Protein AF-A0A7X4CCP0-F1 (afdb_monomer)

Mean predicted aligned error: 3.74 Å

Foldseek 3Di:
DAEDEDLDLVCLVVVCVVDPDLVVVQVVCVNHAYEYLADRNQVSCVVSPDHHPFYFPHSDPVSRVVRVVVSVVVVDDD

pLDDT: mean 91.5, std 10.49, range [44.16, 98.56]

Nearest PDB structures (foldseek):
  3d8s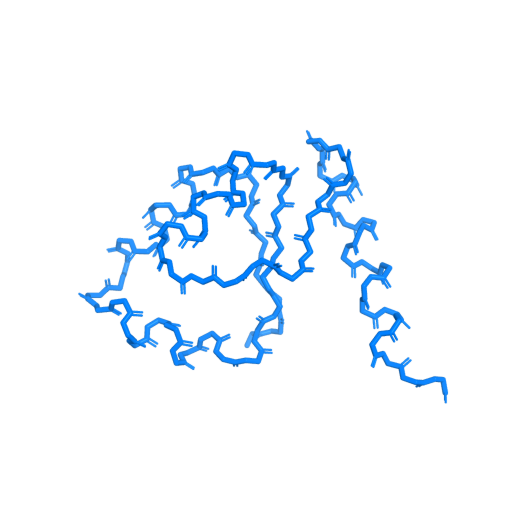-assembly1_A  TM=9.009E-01  e=2.230E-03  Thermus thermophilus HB27
  1jr2-assembly2_B  TM=7.612E-01  e=5.064E-03  Homo sapiens
  4es6-assembly1_A  TM=7.439E-01  e=8.747E-03  Pseudomonas aeruginosa PAO1
  3re1-assembly1_A  TM=7.433E-01  e=4.829E-02  Pseudomonas syringae pv. tomato str. DC3000
  3re1-assembly2_B  TM=7.145E-01  e=1.769E-01  Pseudomonas syringae pv. tomato str. DC3000

Sequence (78 aa):
IDVVTFASSSTVRNFFQLFDEAHDLKQRLNGTIIASIGPITADTIREMGLDVHVMAARNTIPALVQSLVDYVRHEVPS

Solvent-accessible surface area (backbone atoms only — not comparable to full-atom values): 4466 Å² total; per-residue (Å²): 119,67,68,49,77,37,86,39,42,64,57,48,55,57,56,55,68,77,47,99,45,70,67,59,53,54,62,73,43,59,88,34,44,31,32,18,22,32,68,72,28,39,50,48,40,42,75,73,71,43,76,71,76,34,63,18,91,40,84,39,70,70,37,28,53,48,42,47,54,53,50,55,59,70,73,48,80,131

Radius of gyration: 12.46 Å; Cα contacts (8 Å, |Δi|>4): 113; chains: 1; bounding box: 23×35×29 Å

Secondary structure (DSSP, 8-state):
--EEEESSHHHHHHHHTTSS-HHHHHHHTTTPEEEESSHHHHHHHHHTTPPPSEE-SSSSHHHHHHHHHHHHHHHS--

Structure (mmCIF, N/CA/C/O backbone):
data_AF-A0A7X4CCP0-F1
#
_entry.id   AF-A0A7X4CCP0-F1
#
loop_
_atom_site.group_PDB
_atom_site.id
_atom_site.type_symbol
_atom_site.label_atom_id
_atom_site.label_alt_id
_atom_site.label_comp_id
_atom_site.label_asym_id
_atom_site.label_entity_id
_atom_site.label_seq_id
_atom_site.pdbx_PDB_ins_code
_atom_site.Cartn_x
_atom_site.Cartn_y
_atom_site.Cartn_z
_atom_site.occupancy
_atom_site.B_iso_or_equiv
_atom_site.auth_seq_id
_atom_site.auth_comp_id
_atom_site.auth_asym_id
_atom_site.auth_atom_id
_atom_site.pdbx_PDB_model_num
ATOM 1 N N . ILE A 1 1 ? -14.078 -5.026 0.561 1.00 84.19 1 ILE A N 1
ATOM 2 C CA . ILE A 1 1 ? -13.032 -4.492 -0.340 1.00 84.19 1 ILE A CA 1
ATOM 3 C C . ILE A 1 1 ? -11.915 -5.508 -0.299 1.00 84.19 1 ILE A C 1
ATOM 5 O O . ILE A 1 1 ? -11.510 -5.846 0.800 1.00 84.19 1 ILE A O 1
ATOM 9 N N . ASP A 1 2 ? -11.474 -6.016 -1.444 1.00 92.12 2 ASP A N 1
ATOM 10 C CA . ASP A 1 2 ? -10.479 -7.097 -1.477 1.00 92.12 2 ASP A CA 1
ATOM 11 C C . ASP A 1 2 ? -9.045 -6.556 -1.476 1.00 92.12 2 ASP A C 1
ATOM 13 O O . ASP A 1 2 ? -8.147 -7.155 -0.891 1.00 92.12 2 ASP A O 1
ATOM 17 N N . VAL A 1 3 ? -8.829 -5.386 -2.092 1.00 95.06 3 VAL A N 1
ATOM 18 C CA . VAL A 1 3 ? -7.513 -4.747 -2.194 1.00 95.06 3 VAL A CA 1
ATOM 19 C C . VAL A 1 3 ? -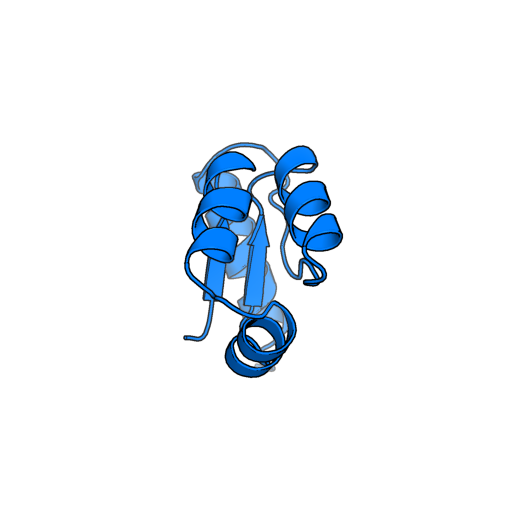7.615 -3.238 -1.985 1.00 95.06 3 VAL A C 1
ATOM 21 O O . VAL A 1 3 ? -8.494 -2.582 -2.544 1.00 95.06 3 VAL A O 1
ATOM 24 N N . VAL A 1 4 ? -6.663 -2.676 -1.241 1.00 95.88 4 VAL A N 1
ATOM 25 C CA . VAL A 1 4 ? -6.397 -1.236 -1.153 1.00 95.88 4 VAL A CA 1
ATOM 26 C C . VAL A 1 4 ? -4.951 -0.970 -1.547 1.00 95.88 4 VAL A C 1
ATOM 28 O O . VAL A 1 4 ? -4.025 -1.611 -1.053 1.00 95.88 4 VAL A O 1
ATOM 31 N N . THR A 1 5 ? -4.743 0.006 -2.427 1.00 97.00 5 THR A N 1
ATOM 32 C CA . THR A 1 5 ? -3.413 0.384 -2.911 1.00 97.00 5 THR A CA 1
ATOM 33 C C . THR A 1 5 ? -3.080 1.823 -2.542 1.00 97.00 5 THR A C 1
ATOM 35 O O . THR A 1 5 ? -3.873 2.726 -2.816 1.00 97.00 5 THR A O 1
ATOM 38 N N . PHE A 1 6 ? -1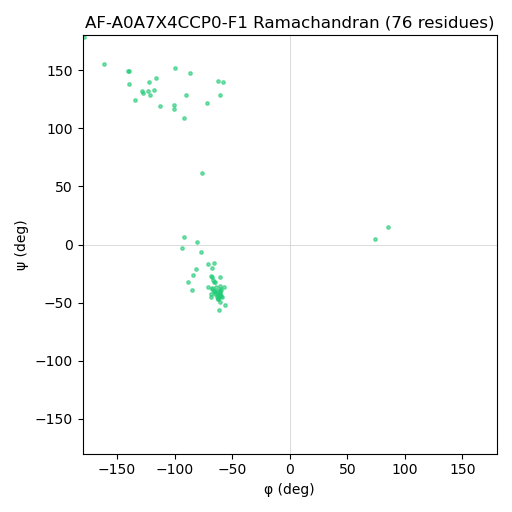.880 2.062 -2.017 1.00 97.62 6 PHE A N 1
ATOM 39 C CA . PHE A 1 6 ? -1.383 3.402 -1.717 1.00 97.62 6 PHE A CA 1
ATOM 40 C C . PHE A 1 6 ? -0.210 3.774 -2.626 1.00 97.62 6 PHE A C 1
ATOM 42 O O . PHE A 1 6 ? 0.846 3.140 -2.614 1.00 97.62 6 PHE A O 1
ATOM 49 N N . ALA A 1 7 ? -0.401 4.846 -3.398 1.00 95.75 7 ALA A N 1
ATOM 50 C CA . ALA A 1 7 ? 0.605 5.403 -4.303 1.00 95.75 7 ALA A CA 1
ATOM 51 C C . ALA A 1 7 ? 1.443 6.532 -3.678 1.00 95.75 7 ALA A C 1
ATOM 53 O O . ALA A 1 7 ? 2.335 7.076 -4.324 1.00 95.75 7 ALA A O 1
ATOM 54 N N . SER A 1 8 ? 1.148 6.925 -2.438 1.00 97.12 8 SER A N 1
ATOM 55 C CA . SER A 1 8 ? 1.945 7.906 -1.706 1.00 97.12 8 SER A CA 1
ATOM 56 C C . SER A 1 8 ? 1.681 7.829 -0.204 1.00 97.12 8 SER A C 1
ATOM 58 O O . SER A 1 8 ? 0.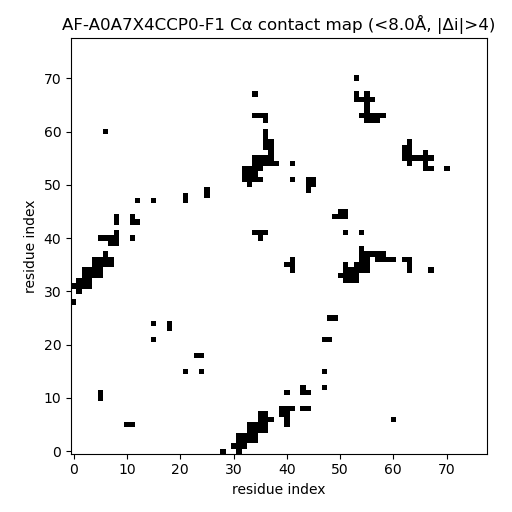596 7.436 0.230 1.00 97.12 8 SER A O 1
ATOM 60 N N . SER A 1 9 ? 2.650 8.276 0.595 1.00 97.19 9 SER A N 1
ATOM 61 C CA . SER A 1 9 ? 2.508 8.369 2.052 1.00 97.19 9 SER A CA 1
ATOM 62 C C . SER A 1 9 ? 1.456 9.390 2.485 1.00 97.19 9 SER A C 1
ATOM 64 O O . SER A 1 9 ? 0.796 9.185 3.500 1.00 97.19 9 SER A O 1
ATOM 66 N N . SER A 1 10 ? 1.256 10.479 1.733 1.00 96.38 10 SER A N 1
ATOM 67 C CA . SER A 1 10 ? 0.213 11.460 2.059 1.00 96.38 10 SER A CA 1
ATOM 68 C C . SER A 1 10 ? -1.182 10.871 1.875 1.00 96.38 10 SER A C 1
ATOM 70 O O . SER A 1 10 ? -2.045 11.103 2.716 1.00 96.38 10 SER A O 1
ATOM 72 N N . THR A 1 11 ? -1.397 10.037 0.851 1.00 95.94 11 THR A N 1
ATOM 73 C CA . THR A 1 11 ? -2.661 9.305 0.688 1.00 95.94 11 THR A CA 1
ATOM 74 C C . THR A 1 11 ? -2.930 8.378 1.871 1.00 95.94 11 THR A C 1
ATOM 76 O O . THR A 1 11 ? -4.069 8.314 2.319 1.00 95.94 11 THR A O 1
ATOM 79 N N . VAL A 1 12 ? -1.904 7.715 2.420 1.00 96.19 12 VAL A N 1
ATOM 80 C CA . VAL A 1 12 ? -2.049 6.891 3.634 1.00 96.19 12 VAL A CA 1
ATOM 81 C C . VAL A 1 12 ? -2.507 7.759 4.802 1.00 96.19 12 VAL A C 1
ATOM 83 O O . VAL A 1 12 ? -3.559 7.505 5.375 1.00 96.19 12 VAL A O 1
ATOM 86 N N . ARG A 1 13 ? -1.765 8.824 5.131 1.00 94.69 13 ARG A N 1
ATOM 87 C CA . ARG A 1 13 ? -2.096 9.678 6.284 1.00 94.69 13 ARG A CA 1
ATOM 88 C C . ARG A 1 13 ? -3.492 10.288 6.157 1.00 94.69 13 ARG A C 1
ATOM 90 O O . ARG A 1 13 ? -4.267 10.211 7.104 1.00 94.69 13 ARG A O 1
ATOM 97 N N . ASN A 1 14 ? -3.832 10.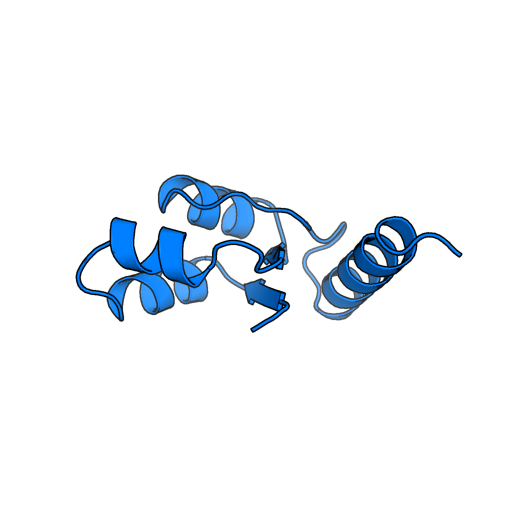810 4.980 1.00 94.38 14 ASN A N 1
ATOM 98 C CA . ASN A 1 14 ? -5.146 11.395 4.724 1.00 94.38 14 ASN A CA 1
ATOM 99 C C . ASN A 1 14 ? -6.262 10.351 4.826 1.00 94.38 14 ASN A C 1
ATOM 101 O O . ASN A 1 14 ? -7.314 10.649 5.372 1.00 94.38 14 ASN A O 1
ATOM 105 N N . PHE A 1 15 ? -6.040 9.131 4.327 1.00 93.12 15 PHE A N 1
ATOM 106 C CA . PHE A 1 15 ? -7.025 8.056 4.424 1.00 93.12 15 PHE A CA 1
ATOM 107 C C . PHE A 1 15 ? -7.313 7.684 5.879 1.00 93.12 15 PHE A C 1
ATOM 109 O O . PHE A 1 15 ? -8.472 7.587 6.259 1.00 93.12 15 PHE A O 1
ATOM 116 N N . PHE A 1 16 ? -6.281 7.541 6.710 1.00 90.62 16 PHE A N 1
ATOM 117 C CA . PHE A 1 16 ? -6.461 7.231 8.129 1.00 90.62 16 PHE A CA 1
ATOM 118 C C . PHE A 1 16 ? -7.139 8.358 8.916 1.00 90.62 16 PHE A C 1
ATOM 120 O O . PHE A 1 16 ? -7.863 8.069 9.858 1.00 90.62 16 PHE A O 1
ATOM 127 N N . GLN A 1 17 ? -6.954 9.622 8.523 1.00 90.38 17 GLN A N 1
ATOM 128 C CA . GLN A 1 17 ? -7.654 10.759 9.135 1.00 90.38 17 GLN A CA 1
ATOM 129 C C . GLN A 1 17 ? -9.171 10.750 8.895 1.00 90.38 17 GLN A C 1
ATOM 131 O O . GLN A 1 17 ? -9.887 11.471 9.582 1.00 90.38 17 GLN A O 1
ATOM 136 N N . LEU A 1 18 ? -9.672 9.961 7.936 1.00 89.19 18 LEU A N 1
ATOM 137 C CA . LEU A 1 18 ? -11.112 9.811 7.695 1.00 89.19 18 LEU A CA 1
ATOM 138 C C . LEU A 1 18 ? -11.800 8.893 8.715 1.00 89.19 18 LEU A C 1
ATOM 140 O O . LEU A 1 18 ? -13.020 8.752 8.667 1.00 89.19 18 LEU A O 1
ATOM 144 N N . PHE A 1 19 ? -11.036 8.245 9.595 1.00 85.81 19 PHE A N 1
ATOM 145 C CA . PHE A 1 19 ? -11.549 7.310 10.586 1.00 85.81 19 PHE A CA 1
ATOM 146 C C . PHE A 1 19 ? -11.177 7.795 11.985 1.00 85.81 19 PHE A C 1
ATOM 148 O O . PHE A 1 19 ? -10.011 8.065 12.266 1.00 85.81 19 PHE A O 1
ATOM 155 N N . ASP A 1 20 ? -12.175 7.877 12.864 1.00 76.06 20 ASP A N 1
ATOM 156 C CA . ASP A 1 20 ? -12.012 8.420 14.218 1.00 76.06 20 ASP A CA 1
ATOM 157 C C . ASP A 1 20 ? -11.142 7.524 15.115 1.00 76.06 20 ASP A C 1
ATOM 159 O O . ASP A 1 20 ? -10.460 8.007 16.019 1.00 76.06 20 ASP A O 1
ATOM 163 N N . GLU A 1 21 ? -11.116 6.215 14.845 1.00 78.88 21 GLU A N 1
ATOM 164 C CA . GLU A 1 21 ? -10.364 5.241 15.631 1.00 78.88 21 GLU A CA 1
ATOM 165 C C . GLU A 1 21 ? -9.578 4.270 14.743 1.00 78.88 21 GLU A C 1
ATOM 167 O O . GLU A 1 21 ? -10.130 3.535 13.921 1.00 78.88 21 GLU A O 1
ATOM 172 N N . ALA A 1 22 ? -8.263 4.188 14.972 1.00 73.94 22 ALA A N 1
ATOM 173 C CA . ALA A 1 22 ? -7.385 3.275 14.239 1.00 73.94 22 ALA A CA 1
ATOM 174 C C . ALA A 1 22 ? -7.773 1.794 14.422 1.00 73.94 22 ALA A C 1
ATOM 176 O O . ALA A 1 22 ? -7.513 0.977 13.541 1.00 73.94 22 ALA A O 1
ATOM 177 N N . HIS A 1 23 ? -8.393 1.432 15.552 1.00 76.25 23 HIS A N 1
ATOM 178 C CA . HIS A 1 23 ? -8.824 0.058 15.811 1.00 76.25 23 HIS A CA 1
ATOM 179 C C . HIS A 1 23 ? -9.978 -0.374 14.896 1.00 76.25 23 HIS A C 1
ATOM 181 O O . HIS A 1 23 ? -9.914 -1.467 14.332 1.00 76.25 23 HIS A O 1
ATOM 187 N N . ASP A 1 24 ? -10.972 0.496 14.684 1.00 82.62 24 ASP A N 1
ATOM 188 C CA . ASP A 1 24 ? -12.092 0.236 13.767 1.00 82.62 24 ASP A CA 1
ATOM 189 C C . ASP A 1 24 ? -11.575 0.035 12.337 1.00 82.62 24 ASP A C 1
ATOM 191 O O . ASP A 1 24 ? -11.915 -0.940 11.669 1.00 82.62 24 ASP A O 1
ATOM 195 N N . LEU A 1 25 ? -10.644 0.883 11.889 1.00 85.75 25 LEU A N 1
ATOM 196 C CA . LEU A 1 25 ? -10.073 0.752 10.551 1.00 85.75 25 LEU A CA 1
ATOM 197 C C . LEU A 1 25 ? -9.331 -0.578 10.348 1.00 85.75 25 LEU A C 1
ATOM 199 O O . LEU A 1 25 ? -9.515 -1.225 9.317 1.00 85.75 25 LEU A O 1
ATOM 203 N N . LYS A 1 26 ? -8.528 -1.021 11.325 1.00 85.44 26 LYS A N 1
ATOM 204 C CA . LYS A 1 26 ? -7.860 -2.332 11.249 1.00 85.44 26 LYS A CA 1
ATOM 205 C C . LYS A 1 26 ? -8.862 -3.479 11.161 1.00 85.44 26 LYS A C 1
ATOM 207 O O . LYS A 1 26 ? -8.655 -4.393 10.370 1.00 85.44 26 LYS A O 1
ATOM 212 N N . GLN A 1 27 ? -9.944 -3.435 11.941 1.00 86.94 27 GLN A N 1
ATOM 213 C CA . GLN A 1 27 ? -10.989 -4.459 11.875 1.00 86.94 27 GLN A CA 1
ATOM 214 C C . GLN A 1 27 ? -11.710 -4.451 10.523 1.00 86.94 27 GLN A C 1
ATOM 216 O O . GLN A 1 27 ? -11.925 -5.511 9.940 1.00 86.94 27 GLN A O 1
ATOM 221 N N . ARG A 1 28 ? -12.034 -3.269 9.988 1.00 87.88 28 ARG A N 1
ATOM 222 C CA . ARG A 1 28 ? -12.695 -3.117 8.680 1.00 87.88 28 ARG A CA 1
ATOM 223 C C . ARG A 1 28 ? -11.840 -3.583 7.510 1.00 87.88 28 ARG A C 1
ATOM 225 O O . ARG A 1 28 ? -12.387 -4.044 6.513 1.00 87.88 28 ARG A O 1
ATOM 232 N N . LEU A 1 29 ? -10.524 -3.431 7.622 1.00 91.19 29 LEU A N 1
ATOM 233 C CA . LEU A 1 29 ? -9.560 -3.875 6.616 1.00 91.19 29 LEU A CA 1
ATOM 234 C C . LEU A 1 29 ? -9.047 -5.296 6.872 1.00 91.19 29 LEU A C 1
ATOM 236 O O . LEU A 1 29 ? -8.157 -5.760 6.162 1.00 91.19 29 LEU A O 1
ATOM 240 N N . ASN A 1 30 ? -9.603 -6.012 7.851 1.00 89.62 30 ASN A N 1
ATOM 241 C CA . ASN A 1 30 ? -9.270 -7.412 8.051 1.00 89.62 30 ASN A CA 1
ATOM 242 C C . ASN A 1 30 ? -9.635 -8.225 6.796 1.00 89.62 30 ASN A C 1
ATOM 244 O O . ASN A 1 30 ? -10.741 -8.108 6.267 1.00 89.62 30 ASN A O 1
ATOM 248 N N . GLY A 1 31 ? -8.686 -9.015 6.295 1.00 90.62 31 GLY A N 1
ATOM 249 C CA . GLY A 1 31 ? -8.816 -9.746 5.030 1.00 90.62 31 GLY A CA 1
ATOM 250 C C . GLY A 1 31 ? -8.703 -8.881 3.768 1.00 90.62 31 GLY A C 1
ATOM 251 O O . GLY A 1 31 ? -8.883 -9.396 2.671 1.00 90.62 31 GLY A O 1
ATOM 252 N N . THR A 1 32 ? -8.402 -7.583 3.893 1.00 95.06 32 THR A N 1
ATOM 253 C CA . THR A 1 32 ? -8.087 -6.715 2.750 1.00 95.06 32 THR A CA 1
ATOM 254 C C . THR A 1 32 ? -6.589 -6.740 2.467 1.00 95.06 32 THR A C 1
ATOM 256 O O . THR A 1 32 ? -5.774 -6.456 3.345 1.00 95.06 32 THR A O 1
ATOM 259 N N . ILE A 1 33 ? -6.214 -6.994 1.215 1.00 96.69 33 ILE A N 1
ATOM 260 C CA . ILE A 1 33 ? -4.824 -6.901 0.768 1.00 96.69 33 ILE A CA 1
ATOM 261 C C . ILE A 1 33 ? -4.428 -5.425 0.713 1.00 96.69 33 ILE A C 1
ATOM 263 O O . ILE A 1 33 ? -5.016 -4.623 -0.013 1.00 96.69 33 ILE A O 1
ATOM 267 N N . ILE A 1 34 ? -3.387 -5.067 1.453 1.00 97.56 34 ILE A N 1
ATOM 268 C CA . ILE A 1 34 ? -2.804 -3.723 1.455 1.00 97.56 34 ILE A CA 1
ATOM 269 C C . ILE A 1 34 ? -1.540 -3.713 0.593 1.00 97.56 3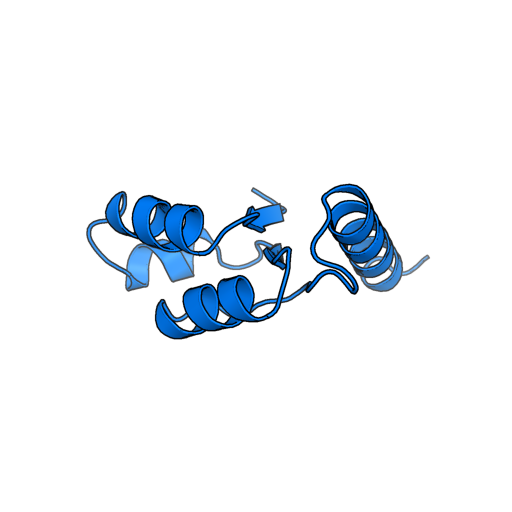4 ILE A C 1
ATOM 271 O O . ILE A 1 34 ? -0.576 -4.422 0.898 1.00 97.56 34 ILE A O 1
ATOM 275 N N . ALA A 1 35 ? -1.528 -2.882 -0.451 1.00 98.12 35 ALA A N 1
ATOM 276 C CA . ALA A 1 35 ? -0.398 -2.728 -1.362 1.00 98.12 35 ALA A CA 1
ATOM 277 C C . ALA 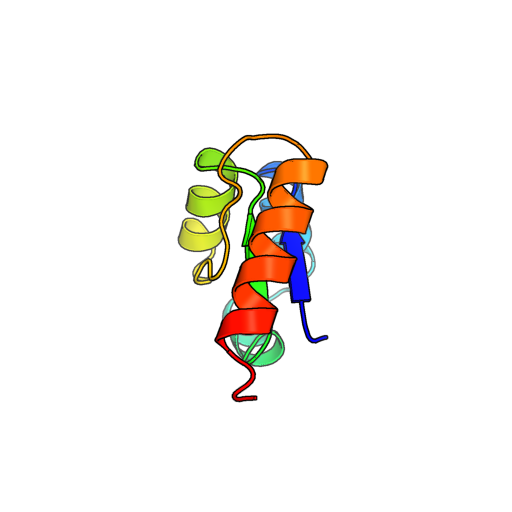A 1 35 ? 0.207 -1.315 -1.329 1.00 98.12 35 ALA A C 1
ATOM 279 O O . ALA A 1 35 ? -0.506 -0.313 -1.254 1.00 98.12 35 ALA A O 1
ATOM 280 N N . SER A 1 36 ? 1.531 -1.228 -1.450 1.00 98.56 36 SER A N 1
ATOM 281 C CA . SER A 1 36 ? 2.296 0.022 -1.459 1.00 98.56 36 SER A CA 1
ATOM 282 C C . SER A 1 36 ? 3.125 0.176 -2.733 1.00 98.56 36 SER A C 1
ATOM 284 O O . SER A 1 36 ? 3.776 -0.769 -3.180 1.00 98.56 36 SER A O 1
ATOM 286 N N . ILE A 1 37 ? 3.184 1.389 -3.284 1.00 98.38 37 ILE A N 1
ATOM 287 C CA . ILE A 1 37 ? 4.032 1.708 -4.444 1.00 98.38 37 ILE A CA 1
ATOM 288 C C . ILE A 1 37 ? 5.537 1.722 -4.121 1.00 98.38 37 ILE A C 1
ATOM 290 O O . ILE A 1 37 ? 6.365 1.691 -5.027 1.00 98.38 37 ILE A O 1
ATOM 294 N N . GLY A 1 38 ? 5.922 1.792 -2.844 1.00 98.19 38 GLY A N 1
ATOM 295 C CA . GLY A 1 38 ? 7.333 1.867 -2.473 1.00 98.19 38 GLY A CA 1
ATOM 296 C C . GLY A 1 38 ? 7.604 1.917 -0.969 1.00 98.19 38 GLY A C 1
ATOM 297 O O . GLY A 1 38 ? 6.667 1.945 -0.165 1.00 98.19 38 GLY A O 1
ATOM 298 N N . PRO A 1 39 ? 8.891 1.952 -0.574 1.00 97.88 39 PRO A N 1
ATOM 299 C CA . PRO A 1 39 ? 9.309 1.771 0.817 1.00 97.88 39 PRO A CA 1
ATOM 300 C C . PRO A 1 39 ? 8.786 2.870 1.746 1.00 97.88 39 PRO A C 1
ATOM 302 O O . PRO A 1 39 ? 8.188 2.562 2.766 1.00 97.88 39 PRO A O 1
ATOM 305 N N . ILE A 1 40 ? 8.875 4.141 1.344 1.00 98.12 40 ILE A N 1
ATOM 306 C CA . ILE A 1 40 ? 8.412 5.273 2.169 1.00 98.12 40 ILE A CA 1
ATOM 307 C C . ILE A 1 40 ? 6.906 5.160 2.471 1.00 98.12 40 ILE A C 1
ATOM 309 O O . ILE A 1 40 ? 6.453 5.411 3.588 1.00 98.12 40 ILE A O 1
ATOM 313 N N . THR A 1 41 ? 6.113 4.756 1.476 1.00 98.31 41 THR A N 1
ATOM 314 C CA . THR A 1 41 ? 4.670 4.542 1.647 1.00 98.31 41 THR A CA 1
ATOM 315 C C . THR A 1 41 ? 4.381 3.302 2.484 1.00 98.31 41 THR A C 1
ATOM 317 O O . THR A 1 41 ? 3.488 3.350 3.324 1.00 98.31 41 THR A O 1
ATOM 320 N N . ALA A 1 42 ? 5.172 2.236 2.336 1.00 98.31 42 ALA A N 1
ATOM 321 C CA . ALA A 1 42 ? 5.036 1.030 3.145 1.00 98.31 42 ALA A CA 1
ATOM 322 C C . ALA A 1 42 ? 5.315 1.308 4.629 1.00 98.31 42 ALA A C 1
ATOM 324 O O . ALA A 1 42 ? 4.561 0.864 5.489 1.00 98.31 42 ALA A O 1
ATOM 325 N N . ASP A 1 43 ? 6.343 2.100 4.927 1.00 98.31 43 ASP A N 1
ATOM 326 C CA . ASP A 1 43 ? 6.679 2.482 6.298 1.00 98.31 43 ASP A CA 1
ATOM 327 C C . ASP A 1 43 ? 5.580 3.343 6.918 1.00 98.31 43 ASP A C 1
ATOM 329 O O . ASP A 1 43 ? 5.164 3.089 8.043 1.00 98.31 43 ASP A O 1
ATOM 333 N N . THR A 1 44 ? 5.003 4.271 6.148 1.00 98.06 44 THR A N 1
ATOM 334 C CA . THR A 1 44 ? 3.849 5.053 6.618 1.00 98.06 44 THR A CA 1
ATOM 335 C C . THR A 1 44 ? 2.642 4.161 6.931 1.00 98.06 44 THR A C 1
ATOM 337 O O . THR A 1 44 ? 1.966 4.387 7.925 1.00 98.06 44 THR A O 1
ATOM 340 N N . ILE A 1 45 ? 2.361 3.131 6.126 1.00 96.75 45 ILE A N 1
ATOM 341 C CA . ILE A 1 45 ? 1.269 2.177 6.405 1.00 96.75 45 ILE A CA 1
ATOM 342 C C . ILE A 1 45 ? 1.516 1.442 7.733 1.00 96.75 45 ILE A C 1
ATOM 344 O O . ILE A 1 45 ? 0.603 1.340 8.555 1.00 96.75 45 ILE A O 1
ATOM 348 N N . ARG A 1 46 ? 2.759 0.998 7.968 1.00 95.94 46 ARG A N 1
ATOM 349 C CA . ARG A 1 46 ? 3.167 0.319 9.208 1.00 95.94 46 ARG A CA 1
ATOM 350 C C . ARG A 1 46 ? 3.105 1.229 10.429 1.00 95.94 46 ARG A C 1
ATOM 352 O O . ARG A 1 46 ? 2.633 0.795 11.474 1.00 95.94 46 ARG A O 1
ATOM 359 N N . GLU A 1 47 ? 3.511 2.492 10.301 1.00 95.06 47 GLU A N 1
ATOM 360 C CA . GLU A 1 47 ? 3.364 3.510 11.355 1.00 95.06 47 GLU A CA 1
ATOM 361 C C . GLU A 1 47 ? 1.900 3.683 11.777 1.00 95.06 47 GLU A C 1
ATOM 363 O O . GLU A 1 47 ? 1.608 3.854 12.959 1.00 95.06 47 GLU A O 1
ATOM 368 N N . MET A 1 48 ? 0.971 3.588 10.822 1.00 91.69 48 MET A N 1
ATOM 369 C CA . MET A 1 48 ? -0.466 3.640 11.095 1.00 91.69 48 MET A CA 1
ATOM 370 C C . MET A 1 48 ? -1.038 2.294 11.588 1.00 91.69 48 MET A C 1
ATOM 372 O O . MET A 1 48 ? -2.232 2.164 11.868 1.00 91.69 48 MET A O 1
ATOM 376 N N . GLY A 1 49 ? -0.179 1.285 11.745 1.00 91.19 49 GLY A N 1
ATOM 377 C CA . GLY A 1 49 ? -0.480 0.011 12.377 1.00 91.19 49 GLY A CA 1
ATOM 378 C C . GLY A 1 49 ? -1.100 -1.045 11.462 1.00 91.19 49 GLY A C 1
ATOM 379 O O . GLY A 1 49 ? -1.658 -2.009 11.990 1.00 91.19 49 GLY A O 1
ATOM 380 N N . LEU A 1 50 ? -1.041 -0.876 10.141 1.00 93.19 50 LEU A N 1
ATOM 381 C CA . LEU A 1 50 ? -1.417 -1.914 9.179 1.00 93.19 50 LEU A CA 1
ATOM 382 C C . LEU A 1 50 ? -0.178 -2.625 8.633 1.00 93.19 50 LEU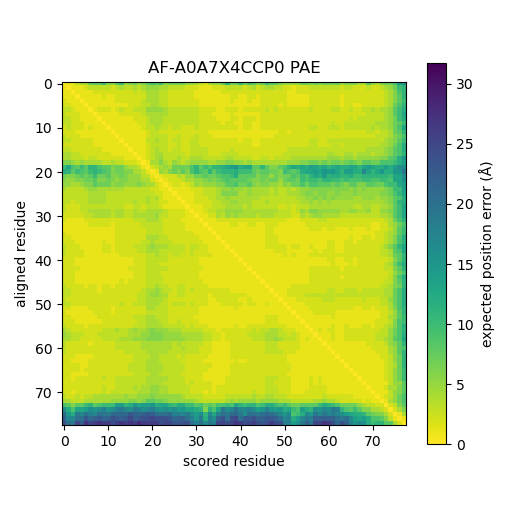 A C 1
ATOM 384 O O . LEU A 1 50 ? 0.886 -2.024 8.490 1.00 93.19 50 LEU A O 1
ATOM 388 N N . ASP A 1 51 ? -0.352 -3.884 8.248 1.00 94.00 51 ASP A N 1
ATOM 389 C CA . ASP A 1 51 ? 0.670 -4.636 7.532 1.00 94.00 51 ASP A CA 1
ATOM 390 C C . ASP A 1 51 ? 0.581 -4.399 6.021 1.00 94.00 51 ASP A C 1
ATOM 392 O O . ASP A 1 51 ? -0.491 -4.186 5.448 1.00 94.00 51 ASP A O 1
ATOM 396 N N . VAL A 1 52 ? 1.739 -4.432 5.363 1.00 96.94 52 VAL A N 1
ATOM 397 C CA . VAL A 1 52 ? 1.853 -4.315 3.906 1.00 96.94 52 VAL A CA 1
ATOM 398 C C . VAL A 1 52 ? 2.048 -5.707 3.335 1.00 96.94 52 VAL A C 1
ATOM 400 O O . VAL A 1 52 ? 3.069 -6.341 3.592 1.00 96.94 52 VAL A O 1
ATOM 403 N N . HIS A 1 53 ? 1.087 -6.147 2.533 1.00 97.69 53 HIS A N 1
ATOM 404 C CA . HIS A 1 53 ? 1.086 -7.466 1.907 1.00 97.69 53 HIS A CA 1
ATOM 405 C C . HIS A 1 53 ? 1.894 -7.445 0.607 1.00 97.69 53 HIS A C 1
ATOM 407 O O . HIS A 1 53 ? 2.658 -8.360 0.314 1.00 97.69 53 HIS A O 1
ATOM 413 N N . VAL A 1 54 ? 1.769 -6.353 -0.157 1.00 98.06 54 VAL A N 1
ATOM 414 C CA . VAL A 1 54 ? 2.431 -6.182 -1.455 1.00 98.06 54 VAL A CA 1
ATOM 415 C C . VAL A 1 54 ? 3.188 -4.860 -1.485 1.00 98.06 54 VAL A C 1
ATOM 417 O O . VAL A 1 54 ? 2.642 -3.809 -1.160 1.00 98.06 54 VAL A O 1
ATOM 420 N N . MET A 1 55 ? 4.441 -4.880 -1.933 1.00 98.31 55 MET A N 1
ATOM 421 C CA . MET A 1 55 ? 5.199 -3.666 -2.233 1.00 98.31 55 MET A CA 1
ATOM 422 C C . MET A 1 55 ? 5.762 -3.751 -3.647 1.00 98.31 55 MET A C 1
ATOM 424 O O . MET A 1 55 ? 6.377 -4.752 -4.012 1.00 98.31 55 MET A O 1
ATOM 428 N N . ALA A 1 56 ? 5.561 -2.700 -4.439 1.00 97.81 56 ALA A N 1
ATOM 429 C CA . ALA A 1 56 ? 6.079 -2.644 -5.797 1.00 97.81 56 ALA A CA 1
ATOM 430 C C . ALA A 1 56 ? 7.616 -2.697 -5.814 1.00 97.81 56 ALA A C 1
ATOM 432 O O . ALA A 1 56 ? 8.287 -2.027 -5.026 1.00 97.81 56 ALA A O 1
ATOM 433 N N . ALA A 1 57 ? 8.185 -3.426 -6.777 1.00 94.31 57 ALA A N 1
ATOM 434 C CA . ALA A 1 57 ? 9.638 -3.489 -6.968 1.00 94.31 57 ALA A CA 1
ATOM 435 C C . ALA A 1 57 ? 10.247 -2.153 -7.446 1.00 94.31 57 ALA A C 1
ATOM 437 O O . ALA A 1 57 ? 11.451 -1.924 -7.330 1.00 94.31 57 ALA A O 1
ATOM 438 N N . ARG A 1 58 ? 9.423 -1.271 -8.024 1.00 96.44 58 ARG A N 1
ATOM 439 C CA . ARG A 1 58 ? 9.788 0.083 -8.458 1.00 96.44 58 ARG A CA 1
ATOM 440 C C . ARG A 1 58 ? 8.651 1.034 -8.115 1.00 96.44 58 ARG A C 1
ATOM 442 O O . ARG A 1 58 ? 7.493 0.636 -8.176 1.00 96.44 58 ARG A O 1
ATOM 449 N N . ASN A 1 59 ? 8.983 2.295 -7.841 1.00 96.00 59 ASN A N 1
ATOM 450 C CA . ASN A 1 59 ? 8.007 3.334 -7.509 1.00 96.00 59 ASN A CA 1
ATOM 451 C C . ASN A 1 59 ? 7.246 3.837 -8.751 1.00 96.00 59 ASN A C 1
ATOM 453 O O . ASN A 1 59 ? 7.379 4.987 -9.164 1.00 96.00 59 ASN A O 1
ATOM 457 N N . THR A 1 60 ? 6.517 2.935 -9.407 1.00 96.69 60 THR A N 1
ATOM 458 C CA . THR A 1 60 ? 5.694 3.208 -10.585 1.00 96.69 60 THR A CA 1
ATOM 459 C C . THR A 1 60 ? 4.386 2.427 -10.499 1.00 96.69 60 THR A C 1
ATOM 461 O O . THR A 1 60 ? 4.331 1.323 -9.958 1.00 96.69 60 THR A O 1
ATOM 464 N N . ILE A 1 61 ? 3.319 2.984 -11.074 1.00 96.81 61 ILE A N 1
ATOM 465 C CA . ILE A 1 61 ? 2.003 2.331 -11.096 1.00 96.81 61 ILE A CA 1
ATOM 466 C C . ILE A 1 61 ? 2.043 0.965 -11.808 1.00 96.81 61 ILE A C 1
ATOM 468 O O . ILE A 1 61 ? 1.516 0.010 -11.240 1.00 96.81 61 ILE A O 1
ATOM 472 N N . PRO A 1 62 ? 2.702 0.794 -12.976 1.00 98.06 62 PRO A N 1
ATOM 473 C CA . PRO A 1 62 ? 2.784 -0.521 -13.613 1.00 98.06 62 PRO A CA 1
ATOM 474 C C . PRO A 1 62 ? 3.468 -1.581 -12.742 1.00 98.06 62 PRO A C 1
ATOM 476 O O . PRO A 1 62 ? 3.014 -2.719 -12.704 1.00 98.06 62 PRO A O 1
ATOM 479 N N . ALA A 1 63 ? 4.526 -1.213 -12.010 1.00 97.75 63 ALA A N 1
ATOM 480 C CA . ALA A 1 63 ? 5.206 -2.144 -11.114 1.00 97.75 63 ALA A CA 1
ATOM 481 C C . ALA A 1 63 ? 4.317 -2.547 -9.929 1.00 97.75 63 ALA A C 1
ATOM 483 O O . ALA A 1 63 ? 4.308 -3.713 -9.551 1.00 97.75 63 ALA A O 1
ATOM 484 N N . LEU A 1 64 ? 3.538 -1.609 -9.382 1.00 97.62 64 LEU A N 1
ATOM 485 C CA . LEU A 1 64 ? 2.569 -1.896 -8.324 1.00 97.62 64 LEU A CA 1
ATOM 486 C C . LEU A 1 64 ? 1.486 -2.870 -8.790 1.00 97.62 64 LEU A C 1
ATOM 488 O O . LEU A 1 64 ? 1.204 -3.847 -8.099 1.00 97.62 64 LEU A O 1
ATOM 492 N N . VAL A 1 65 ? 0.913 -2.630 -9.972 1.00 96.94 65 VAL A N 1
ATOM 493 C CA . VAL A 1 65 ? -0.094 -3.523 -10.560 1.00 96.94 65 VAL A CA 1
ATOM 494 C C . VAL A 1 65 ? 0.496 -4.912 -10.798 1.00 96.94 65 VAL A C 1
ATOM 496 O O . VAL A 1 65 ? -0.132 -5.900 -10.430 1.00 96.94 65 VAL A O 1
ATOM 499 N N . GLN A 1 66 ? 1.708 -4.997 -11.351 1.00 97.44 66 GLN A N 1
ATOM 500 C CA . GLN A 1 66 ? 2.372 -6.276 -11.594 1.00 97.44 66 GLN A CA 1
ATOM 501 C C . GLN A 1 66 ? 2.593 -7.056 -10.291 1.00 97.44 66 GLN A C 1
ATOM 503 O O . GLN A 1 66 ? 2.183 -8.209 -10.200 1.00 97.44 66 GLN A O 1
ATOM 508 N N . SER A 1 67 ? 3.156 -6.416 -9.260 1.00 96.94 67 SER A N 1
ATOM 509 C CA . SER A 1 67 ? 3.371 -7.057 -7.957 1.00 96.94 67 SER A CA 1
ATOM 510 C C . SER A 1 67 ? 2.065 -7.527 -7.309 1.00 96.94 67 SER A C 1
ATOM 512 O O . SER A 1 67 ? 2.048 -8.580 -6.677 1.00 96.94 67 SER A O 1
ATOM 514 N N . LEU A 1 68 ? 0.966 -6.786 -7.483 1.00 96.31 68 LEU A N 1
ATOM 515 C CA . LEU A 1 68 ? -0.349 -7.189 -6.985 1.00 96.31 68 LEU A CA 1
ATOM 516 C C . LEU A 1 68 ? -0.901 -8.409 -7.736 1.00 96.31 68 LEU A C 1
ATOM 518 O O . LEU A 1 68 ? -1.394 -9.341 -7.106 1.00 96.31 68 LEU A O 1
ATOM 522 N N . VAL A 1 69 ? -0.809 -8.417 -9.070 1.00 96.12 69 VAL A N 1
ATOM 523 C CA . VAL A 1 69 ? -1.243 -9.556 -9.896 1.00 96.12 69 VAL A CA 1
ATOM 524 C C . VAL A 1 69 ? -0.454 -10.812 -9.541 1.00 96.12 69 VAL A C 1
ATOM 526 O O . VAL A 1 69 ? -1.048 -11.881 -9.401 1.00 96.12 69 VAL A O 1
ATOM 529 N N . ASP A 1 70 ? 0.862 -10.684 -9.372 1.00 95.81 70 ASP A N 1
ATOM 530 C CA . ASP A 1 70 ? 1.716 -11.804 -8.987 1.00 95.81 70 ASP A CA 1
ATOM 531 C C . ASP A 1 70 ? 1.316 -12.331 -7.607 1.00 95.81 70 ASP A C 1
ATOM 533 O O . ASP A 1 70 ? 1.092 -13.529 -7.471 1.00 95.81 70 ASP A O 1
ATOM 537 N N . TYR A 1 71 ? 1.122 -11.459 -6.615 1.00 94.94 71 TYR A N 1
ATOM 538 C CA . TYR A 1 71 ? 0.684 -11.859 -5.274 1.00 94.94 71 TYR A CA 1
ATOM 539 C C . TYR A 1 71 ? -0.632 -12.654 -5.295 1.00 94.94 71 TYR A C 1
ATOM 541 O O . TYR A 1 71 ? -0.687 -13.778 -4.799 1.00 94.94 71 TYR A O 1
ATOM 549 N N . VAL A 1 72 ? -1.672 -12.122 -5.947 1.00 93.44 72 VAL A N 1
ATOM 550 C CA . VAL A 1 72 ? -2.999 -12.764 -5.988 1.00 93.44 72 VAL A CA 1
ATOM 551 C C . VAL A 1 72 ? -2.956 -14.115 -6.708 1.00 93.44 72 VAL A C 1
ATOM 553 O O . VAL A 1 72 ? -3.621 -15.057 -6.290 1.00 93.44 72 VAL A O 1
ATOM 556 N N . ARG A 1 73 ? -2.152 -14.248 -7.769 1.00 92.56 73 ARG A N 1
ATOM 557 C CA . ARG A 1 73 ? -1.994 -15.525 -8.486 1.00 92.56 73 ARG A CA 1
ATOM 558 C C . ARG A 1 73 ? -1.296 -16.608 -7.666 1.00 92.56 73 ARG A C 1
ATOM 560 O O . ARG A 1 73 ? -1.532 -17.777 -7.936 1.00 92.56 73 ARG A O 1
ATOM 567 N N . HIS A 1 74 ? -0.430 -16.240 -6.722 1.00 82.81 74 HIS A N 1
ATOM 568 C CA . HIS A 1 74 ? 0.252 -17.208 -5.857 1.00 82.81 74 HIS A CA 1
ATOM 569 C C . HIS A 1 74 ? -0.599 -17.614 -4.644 1.00 82.81 74 HIS A C 1
ATOM 571 O O . HIS A 1 74 ? -0.423 -18.715 -4.131 1.00 82.81 74 HIS A O 1
ATOM 577 N N . GLU A 1 75 ? -1.522 -16.759 -4.197 1.00 70.12 75 GLU A N 1
ATOM 578 C CA . GLU A 1 75 ? -2.430 -17.046 -3.074 1.00 70.12 75 GLU A CA 1
ATOM 579 C C . GLU A 1 75 ? -3.648 -17.897 -3.467 1.00 70.12 75 GLU A C 1
ATOM 581 O O . GLU A 1 75 ? -4.245 -18.539 -2.606 1.00 70.12 75 GLU A O 1
ATOM 586 N N . VAL A 1 76 ? -4.015 -17.942 -4.752 1.00 54.88 76 VAL A N 1
ATOM 587 C CA . VAL A 1 76 ? -5.076 -18.822 -5.265 1.00 54.88 76 VAL A CA 1
ATOM 588 C C . VAL A 1 76 ? -4.439 -20.140 -5.730 1.00 54.88 76 VAL A C 1
ATOM 590 O O . VAL A 1 76 ? -3.746 -20.135 -6.751 1.00 54.88 76 VAL A O 1
ATOM 593 N N . PRO A 1 77 ? -4.641 -21.275 -5.027 1.00 44.16 77 PRO A N 1
ATOM 594 C CA . PRO A 1 77 ? -4.221 -22.577 -5.536 1.00 44.16 77 PRO A CA 1
ATOM 595 C C . PRO A 1 77 ? -4.905 -22.830 -6.883 1.00 44.16 77 PRO A C 1
ATOM 597 O O . PRO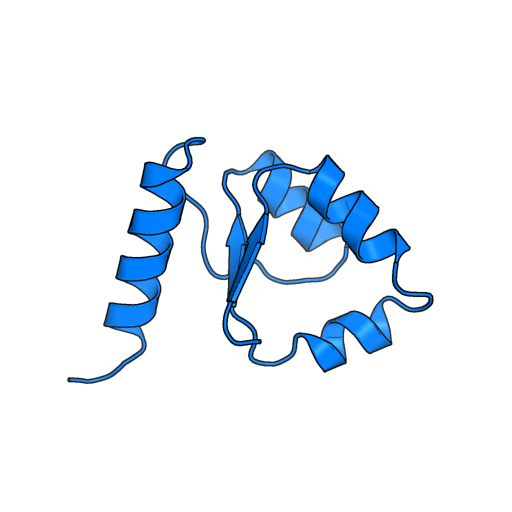 A 1 77 ? -6.074 -22.478 -7.054 1.00 44.16 77 PRO A O 1
ATOM 600 N N . SER A 1 78 ? -4.161 -23.402 -7.831 1.00 49.19 78 SER A N 1
ATOM 601 C CA . SER A 1 78 ? -4.689 -23.777 -9.152 1.00 49.19 78 SER A CA 1
ATOM 602 C C . SER A 1 78 ? -5.779 -24.838 -9.051 1.00 49.19 78 SER A C 1
ATOM 604 O O . SER A 1 78 ? -5.695 -25.684 -8.131 1.00 49.19 78 SER A O 1
#